Protein AF-A0A379FH15-F1 (afdb_monomer)

InterPro domains:
  IPR001270 ClpA/B family [PR00300] (92-110)
  IPR001270 ClpA/B family [PR00300] (134-152)
  IPR003959 ATPase, AAA-type, core [PF07724] (87-158)
  IPR027417 P-loop containing nucleoside triphosphate hydrolase [G3DSA:3.40.50.300] (18-163)
  IPR027417 P-loop containing nucleoside triphosphate hydrolase [SSF52540] (38-158)
  IPR028299 ClpA/B, conserved site 2 [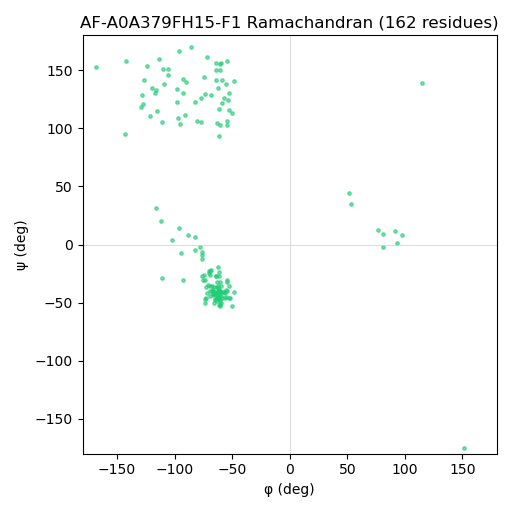PS00871] (119-137)
  IPR050130 ATP-dependent Clp protease/Chaperone ClpA/ClpB [PTHR11638] (19-158)

Secondary structure (DSSP, 8-state):
----PPP----PPPGGGS-SS--HHHHHHHHHHHHT---SS--HHHHHHHHHHHHHHHTTS-S-HHHHHHHH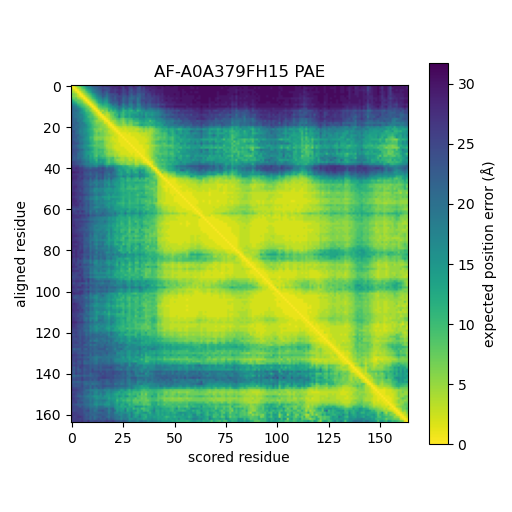HHHHHHHTT-S-TTS-S------S-TTSSHHHHHHHHHHHTT-EEEE--GGGG-SHHHHHHHHBPPTTSTTTTSB-HHHHHHHH-SSEEEE-

Organism: Proteus mirabilis (NCBI:txid584)

pLDDT: mean 78.75, std 14.32, range [31.86, 94.06]

Foldseek 3Di:
DDDPDDDDPPPDPDPVPDDPDDDPQNVQVVVCVVQVHDRLPCPPVNVVLLVCQLVQLCVPAPPCSVVSVVVSVLQVCVSVVVDDPPDPSDDDDDDDDPPNCPVVSLVSSCVSVVAAEDEDDCVQVPDPVSVCQQQPPDPPDPGNVPGHPPVVVCSVHVGYGYDD

Radius of gyration: 20.66 Å; Cα contacts (8 Å, |Δi|>4): 128; chains: 1; bounding box: 50×47×55 Å

Solvent-accessible surface area (backbone atoms only — not comparable to full-atom values): 10238 Å² total; per-residue (Å²): 141,78,84,78,76,78,77,81,78,72,80,76,68,56,81,90,73,51,78,90,72,87,52,72,68,57,52,42,51,50,52,18,62,73,64,60,43,79,52,84,68,72,44,76,67,52,50,53,49,63,71,42,45,46,60,59,47,51,77,77,45,71,94,45,62,68,62,45,45,55,52,44,48,38,49,52,36,35,70,71,66,73,51,60,92,94,50,74,69,71,87,84,83,88,81,79,73,86,90,69,46,69,69,52,53,54,55,50,48,18,59,75,70,72,40,52,72,47,76,48,68,59,81,74,42,75,48,80,73,42,42,31,52,39,64,31,33,58,90,93,40,94,49,38,92,44,69,7,57,51,52,49,50,39,72,76,40,71,59,63,39,79,48,112

Structure (mmCIF, N/CA/C/O backbone):
data_AF-A0A379FH15-F1
#
_entry.id   AF-A0A379FH15-F1
#
loop_
_atom_site.group_PDB
_atom_site.id
_atom_site.type_symbol
_atom_site.label_atom_id
_atom_site.label_alt_id
_atom_site.label_comp_id
_atom_site.label_asym_id
_atom_site.label_entity_id
_atom_site.label_seq_id
_atom_site.pdbx_PDB_ins_code
_atom_site.Cartn_x
_atom_site.Cartn_y
_atom_site.Cartn_z
_atom_site.occupancy
_atom_site.B_iso_or_equiv
_atom_site.auth_seq_id
_atom_site.auth_comp_id
_atom_site.auth_asym_id
_atom_site.auth_atom_id
_atom_site.pdbx_PDB_model_num
ATOM 1 N N . MET A 1 1 ? -33.485 -32.388 -6.184 1.00 33.44 1 MET A N 1
ATOM 2 C CA . MET A 1 1 ? -32.658 -32.663 -4.989 1.00 33.44 1 MET A CA 1
ATOM 3 C C . MET A 1 1 ? -31.522 -31.642 -4.937 1.00 33.44 1 MET A C 1
ATOM 5 O O . MET A 1 1 ? -30.425 -31.914 -5.396 1.00 33.44 1 MET A O 1
ATOM 9 N N . LEU A 1 2 ? -31.812 -30.423 -4.472 1.00 31.86 2 LEU A N 1
ATOM 10 C CA . LEU A 1 2 ? -30.834 -29.341 -4.318 1.00 31.86 2 LEU A CA 1
ATOM 11 C C . LEU A 1 2 ? -30.648 -29.109 -2.817 1.00 31.86 2 LEU A C 1
ATOM 13 O O . LEU A 1 2 ? -31.540 -28.599 -2.144 1.00 31.86 2 LEU A O 1
ATOM 17 N N . LEU A 1 3 ? -29.509 -29.565 -2.293 1.00 35.28 3 LEU A N 1
ATOM 18 C CA . LEU A 1 3 ? -29.092 -29.360 -0.909 1.00 35.28 3 LEU A CA 1
ATOM 19 C C . LEU A 1 3 ? -28.964 -27.850 -0.631 1.00 35.28 3 LEU A C 1
ATOM 21 O O . LEU A 1 3 ? -27.959 -27.228 -0.984 1.00 35.28 3 LEU A O 1
ATOM 25 N N . MET A 1 4 ? -29.952 -27.266 0.050 1.00 36.50 4 MET A N 1
ATOM 26 C CA . MET A 1 4 ? -29.769 -26.000 0.759 1.00 36.50 4 MET A CA 1
ATOM 27 C C . MET A 1 4 ? -28.735 -26.233 1.867 1.00 36.50 4 MET A C 1
ATOM 29 O O . MET A 1 4 ? -29.016 -26.870 2.881 1.00 36.50 4 MET A O 1
ATOM 33 N N . LYS A 1 5 ? -27.506 -25.748 1.666 1.00 36.53 5 LYS A N 1
ATOM 34 C CA . LYS A 1 5 ? -26.484 -25.718 2.719 1.00 36.53 5 LYS A CA 1
ATOM 35 C C . LYS A 1 5 ? -26.979 -24.820 3.868 1.00 36.53 5 LYS A C 1
ATOM 37 O O . LYS A 1 5 ? -27.469 -23.723 3.597 1.00 36.53 5 LYS A O 1
ATOM 42 N N . PRO A 1 6 ? -26.852 -25.241 5.137 1.00 36.84 6 PRO A N 1
ATOM 43 C CA . PRO A 1 6 ? -27.410 -24.506 6.263 1.00 36.84 6 PRO A CA 1
ATOM 44 C C . PRO A 1 6 ? -26.678 -23.175 6.464 1.00 36.84 6 PRO A C 1
ATOM 46 O O . PRO A 1 6 ? -25.450 -23.12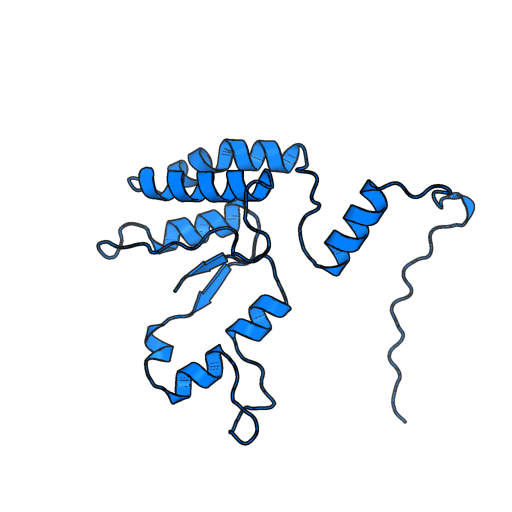7 6.576 1.00 36.84 6 PRO A O 1
ATOM 49 N N . VAL A 1 7 ? -27.454 -22.094 6.549 1.00 44.56 7 VAL A N 1
ATOM 50 C CA . VAL A 1 7 ? -27.003 -20.776 7.009 1.00 44.56 7 VAL A CA 1
ATOM 51 C C . VAL A 1 7 ? -26.338 -20.960 8.376 1.00 44.56 7 VAL A C 1
ATOM 53 O O . VAL A 1 7 ? -26.930 -21.543 9.287 1.00 44.56 7 VAL A O 1
ATOM 56 N N . ARG A 1 8 ? -25.081 -20.514 8.513 1.00 38.12 8 ARG A N 1
ATOM 57 C CA . ARG A 1 8 ? -24.314 -20.599 9.766 1.00 38.12 8 ARG A CA 1
ATOM 58 C C . ARG A 1 8 ? -25.161 -20.041 10.912 1.00 38.12 8 ARG A C 1
ATOM 60 O O . ARG A 1 8 ? -25.415 -18.842 10.953 1.00 38.12 8 ARG A O 1
ATOM 67 N N . LYS A 1 9 ? -25.557 -20.901 11.859 1.00 39.25 9 LYS A N 1
ATOM 68 C CA . LYS A 1 9 ? -26.110 -20.489 13.155 1.00 39.25 9 LYS A CA 1
ATOM 69 C C . LYS A 1 9 ? -25.038 -19.679 13.882 1.00 39.25 9 LYS A C 1
ATOM 71 O O . LYS A 1 9 ? -24.176 -20.244 14.554 1.00 39.25 9 LYS A O 1
ATOM 76 N N . THR A 1 10 ? -25.063 -18.358 13.741 1.00 45.53 10 THR A N 1
ATOM 77 C CA . THR A 1 10 ? -24.388 -17.451 14.668 1.00 45.53 10 THR A CA 1
ATOM 78 C C . THR A 1 10 ? -24.892 -17.841 16.053 1.00 45.53 10 THR A C 1
ATOM 80 O O . THR A 1 10 ? -26.099 -17.797 16.288 1.00 45.53 10 THR A O 1
ATOM 83 N N . ARG A 1 11 ? -24.014 -18.332 16.942 1.00 49.34 11 ARG A N 1
ATOM 84 C CA . ARG A 1 11 ? -24.395 -18.690 18.317 1.00 49.34 11 ARG A CA 1
ATOM 85 C C . ARG A 1 11 ? -25.048 -17.462 18.945 1.00 49.34 11 ARG A C 1
ATOM 87 O O . ARG A 1 11 ? -24.356 -16.517 19.313 1.00 49.34 11 ARG A O 1
ATOM 94 N N . LEU A 1 12 ? -26.377 -17.467 19.030 1.00 57.75 12 LEU A N 1
ATOM 95 C CA . LEU A 1 12 ? -27.117 -16.448 19.752 1.00 57.75 12 LEU A CA 1
ATOM 96 C C . LEU A 1 12 ? -26.667 -16.546 21.204 1.00 57.75 12 LEU A C 1
ATOM 98 O O . LEU A 1 12 ? -26.825 -17.579 21.852 1.00 57.75 12 LEU A O 1
ATOM 102 N N . ILE A 1 13 ? -26.051 -15.472 21.683 1.00 67.44 13 ILE A N 1
ATOM 103 C CA . ILE A 1 13 ? -25.617 -15.342 23.067 1.00 67.44 13 ILE A CA 1
ATOM 104 C C . ILE A 1 13 ? -26.844 -15.578 23.964 1.00 67.44 13 ILE A C 1
ATOM 106 O O . ILE A 1 13 ? -27.954 -15.127 23.638 1.00 67.44 13 ILE A O 1
ATOM 110 N N . ALA A 1 14 ? -26.646 -16.320 25.062 1.00 75.56 14 ALA A N 1
ATOM 111 C CA . ALA A 1 14 ? -27.694 -16.633 26.030 1.00 75.56 14 ALA A CA 1
ATOM 112 C C . ALA A 1 14 ? -28.461 -15.353 26.420 1.00 75.56 14 ALA A C 1
ATOM 114 O O . ALA A 1 14 ? -27.827 -14.304 26.562 1.00 75.56 14 ALA A O 1
ATOM 115 N N . PRO A 1 15 ? -29.795 -15.406 26.587 1.00 66.50 15 PRO A N 1
ATOM 116 C CA . PRO A 1 15 ? -30.623 -14.215 26.799 1.00 66.50 15 PRO A CA 1
ATOM 117 C C . PRO A 1 15 ? -30.160 -13.353 27.985 1.00 66.50 15 PRO A C 1
ATOM 119 O O . PRO A 1 15 ? -30.248 -12.133 27.912 1.00 66.50 15 PRO A O 1
ATOM 122 N N . SER A 1 16 ? -29.568 -13.965 29.015 1.00 71.81 16 SER A N 1
ATOM 123 C CA . SER A 1 16 ? -28.983 -13.286 30.180 1.00 71.81 16 SER A CA 1
ATOM 124 C C . SER A 1 16 ? -27.702 -12.489 29.893 1.00 71.81 16 SER A C 1
ATOM 126 O O . SER A 1 16 ? -27.376 -11.576 30.642 1.00 71.81 16 SER A O 1
ATOM 128 N N . LYS A 1 17 ? -26.973 -12.810 28.818 1.00 70.62 17 LYS A N 1
ATOM 129 C CA . LYS A 1 17 ? -25.709 -12.163 28.421 1.00 70.62 17 LYS A CA 1
ATOM 130 C C . LYS A 1 17 ? -25.876 -11.159 27.273 1.00 70.62 17 LYS A C 1
ATOM 132 O O . LYS A 1 17 ? -24.885 -10.626 26.777 1.00 70.62 17 LYS A O 1
ATOM 137 N N . ARG A 1 18 ? -27.104 -10.911 26.810 1.00 76.12 18 ARG A N 1
ATOM 138 C CA . ARG A 1 18 ? -27.370 -9.909 25.770 1.00 76.12 18 ARG A CA 1
ATOM 139 C C . ARG A 1 18 ? -27.311 -8.517 26.393 1.00 76.12 18 ARG A C 1
ATOM 141 O O . ARG A 1 18 ? -28.023 -8.245 27.358 1.00 76.12 18 ARG A O 1
ATOM 148 N N . LYS A 1 19 ? -26.491 -7.627 25.830 1.00 74.88 19 LYS A N 1
ATOM 149 C CA . LYS A 1 19 ? -26.574 -6.197 26.154 1.00 74.88 19 LYS A CA 1
ATOM 150 C C . LYS A 1 19 ? -27.994 -5.710 25.840 1.00 74.88 19 LYS A C 1
ATOM 152 O O . LYS A 1 19 ? -28.471 -5.914 24.728 1.00 74.88 19 LYS A O 1
ATOM 157 N N . LYS A 1 20 ? -28.657 -5.087 26.821 1.00 78.56 20 LYS A N 1
ATOM 158 C CA . LYS A 1 20 ? -29.998 -4.493 26.657 1.00 78.56 20 LYS A CA 1
ATOM 159 C C . LYS A 1 20 ? -29.962 -3.158 25.905 1.00 78.56 20 LYS A C 1
ATOM 161 O O . LYS A 1 20 ? -30.931 -2.827 25.234 1.00 78.56 20 LYS A O 1
ATOM 166 N N . THR A 1 21 ? -28.846 -2.436 25.989 1.00 83.25 21 THR A N 1
ATOM 167 C CA . THR A 1 21 ? -28.651 -1.129 25.351 1.00 83.25 21 THR A CA 1
ATOM 168 C C . THR A 1 21 ? -27.526 -1.226 24.331 1.00 83.25 21 THR A C 1
ATOM 170 O O . THR A 1 21 ? -26.454 -1.752 24.641 1.00 83.25 21 THR A O 1
ATOM 173 N N . ILE A 1 22 ? -27.791 -0.743 23.118 1.00 87.12 22 ILE A N 1
ATOM 174 C CA . ILE A 1 22 ? -26.834 -0.689 22.012 1.00 87.12 22 ILE A CA 1
ATOM 175 C C . ILE A 1 22 ? -26.244 0.718 21.969 1.00 87.12 22 ILE A C 1
ATOM 177 O O . ILE A 1 22 ? -26.987 1.690 21.850 1.00 87.12 22 ILE A O 1
ATOM 181 N N . ASN A 1 23 ? -24.920 0.816 22.063 1.00 86.25 23 ASN A N 1
ATOM 182 C CA . ASN A 1 23 ? -24.207 2.087 21.967 1.00 86.25 23 ASN A CA 1
ATOM 183 C C . ASN A 1 23 ? -23.693 2.320 20.538 1.00 86.25 23 ASN A C 1
ATOM 185 O O . ASN A 1 23 ? -23.622 1.396 19.727 1.00 86.25 23 ASN A O 1
ATOM 189 N N . VAL A 1 24 ? -23.269 3.553 20.242 1.00 83.06 24 VAL A N 1
ATOM 190 C CA . VAL A 1 24 ? -22.682 3.923 18.938 1.00 83.06 24 VAL A CA 1
ATOM 191 C C . VAL A 1 24 ? -21.501 3.014 18.574 1.00 83.06 24 VAL A C 1
ATOM 193 O O . VAL A 1 24 ? -21.425 2.544 17.443 1.00 83.06 24 VAL A O 1
ATOM 196 N N . SER A 1 25 ? -20.649 2.662 19.542 1.00 80.44 25 SER A N 1
ATOM 197 C CA . SER A 1 25 ? -19.516 1.748 19.333 1.00 80.44 25 SER A CA 1
ATOM 198 C C . SER A 1 25 ? -19.935 0.333 18.920 1.00 80.44 25 SER A C 1
ATOM 200 O O . SER A 1 25 ? -19.242 -0.322 18.143 1.00 80.44 25 SER A O 1
ATOM 202 N N . ASP A 1 26 ? -21.092 -0.146 19.389 1.00 82.44 26 ASP A N 1
ATOM 203 C CA . ASP A 1 26 ? -21.616 -1.447 18.979 1.00 82.44 26 ASP A CA 1
ATOM 204 C C . ASP A 1 26 ? -22.046 -1.392 17.495 1.00 82.44 26 ASP A C 1
ATOM 206 O O . ASP A 1 26 ? -21.734 -2.317 16.741 1.00 82.44 26 ASP A O 1
ATOM 210 N N . ILE A 1 27 ? -22.667 -0.289 17.043 1.00 82.25 27 ILE A N 1
ATOM 211 C CA . ILE A 1 27 ? -23.021 -0.065 15.626 1.00 82.25 27 ILE A CA 1
ATOM 212 C C . ILE A 1 27 ? -21.765 0.056 14.759 1.00 82.25 27 ILE A C 1
ATOM 214 O O . ILE A 1 27 ? -21.677 -0.610 13.727 1.00 82.25 27 ILE A O 1
ATOM 218 N N . GLU A 1 28 ? -20.777 0.844 15.190 1.00 78.81 28 GLU A N 1
ATOM 219 C CA . GLU A 1 28 ? -19.497 0.992 14.489 1.00 78.81 28 GLU A CA 1
ATOM 220 C C . GLU A 1 28 ? -18.821 -0.364 14.275 1.00 78.81 28 GLU A C 1
ATOM 222 O O . GLU A 1 28 ? -18.416 -0.663 13.154 1.00 78.81 28 GLU A O 1
ATOM 227 N N . SER A 1 29 ? -18.789 -1.223 15.301 1.00 80.44 29 SER A N 1
ATOM 228 C CA . SER A 1 29 ? -18.193 -2.562 15.205 1.00 80.44 29 SER A CA 1
ATOM 229 C C . SER A 1 29 ? -18.908 -3.472 14.202 1.00 80.44 29 SER A C 1
ATOM 231 O O . SER A 1 29 ? -18.281 -4.273 13.504 1.00 80.44 29 SER A O 1
ATOM 233 N N . VAL A 1 30 ? -20.236 -3.361 14.105 1.00 84.06 30 VAL A N 1
ATOM 234 C CA . VAL A 1 30 ? -21.043 -4.163 13.179 1.00 84.06 30 VAL A CA 1
ATOM 235 C C . VAL A 1 30 ? -20.847 -3.670 11.752 1.00 84.06 30 VAL A C 1
ATOM 237 O O . VAL A 1 30 ? -20.581 -4.482 10.867 1.00 84.06 30 VAL A O 1
ATOM 240 N N . VAL A 1 31 ? -20.909 -2.356 11.528 1.00 79.38 31 VAL A N 1
ATOM 241 C CA . VAL A 1 31 ? -20.684 -1.752 10.209 1.00 79.38 31 VAL A CA 1
ATOM 242 C C . VAL A 1 31 ? -19.261 -2.035 9.730 1.00 79.38 31 VAL A C 1
ATOM 244 O O . VAL A 1 31 ? -19.086 -2.491 8.603 1.00 79.38 31 VAL A O 1
ATOM 247 N N . ALA A 1 32 ? -18.260 -1.878 10.598 1.00 76.81 32 ALA A N 1
ATOM 248 C CA . ALA A 1 32 ? -16.863 -2.215 10.331 1.00 76.81 32 ALA A CA 1
ATOM 249 C C . ALA A 1 32 ? -16.692 -3.686 9.908 1.00 76.81 32 ALA A C 1
ATOM 251 O O . ALA A 1 32 ? -16.065 -3.978 8.888 1.00 76.81 32 ALA A O 1
ATOM 252 N N . LYS A 1 33 ? -17.327 -4.629 10.623 1.00 78.12 33 LYS A N 1
ATOM 253 C CA . LYS A 1 33 ? -17.309 -6.063 10.276 1.00 78.12 33 LYS A CA 1
ATOM 254 C C . LYS A 1 33 ? -17.996 -6.369 8.947 1.00 78.12 33 LYS A C 1
ATOM 256 O O . LYS A 1 33 ? -17.480 -7.189 8.187 1.00 78.12 33 LYS A O 1
ATOM 261 N N . ILE A 1 34 ? -19.140 -5.740 8.669 1.00 77.38 34 ILE A N 1
ATOM 262 C CA . ILE A 1 34 ? -19.886 -5.923 7.414 1.00 77.38 34 ILE A CA 1
ATOM 263 C C . ILE A 1 34 ? -19.073 -5.376 6.239 1.00 77.38 34 ILE A C 1
ATOM 265 O O . ILE A 1 34 ? -18.845 -6.088 5.263 1.00 77.38 34 ILE A O 1
ATOM 269 N N . ALA A 1 35 ? -18.591 -4.141 6.362 1.00 67.00 35 ALA A N 1
ATOM 270 C CA . ALA A 1 35 ? -17.816 -3.458 5.334 1.00 67.00 35 ALA A CA 1
ATOM 271 C C . ALA A 1 35 ? -16.357 -3.940 5.248 1.00 67.00 35 ALA A C 1
ATOM 273 O O . ALA A 1 35 ? -15.641 -3.550 4.333 1.00 67.00 35 ALA A O 1
ATOM 274 N N . ARG A 1 36 ? -15.904 -4.806 6.169 1.00 67.19 36 ARG A N 1
ATOM 275 C CA . ARG A 1 36 ? -14.511 -5.283 6.271 1.00 67.19 36 ARG A CA 1
ATOM 276 C C . ARG A 1 36 ? -13.497 -4.136 6.340 1.00 67.19 36 ARG A C 1
ATOM 278 O O . ARG A 1 36 ? -12.390 -4.250 5.812 1.00 67.19 36 ARG A O 1
ATOM 285 N N . ILE A 1 37 ? -13.883 -3.048 6.997 1.00 68.81 37 ILE A N 1
ATOM 286 C CA . ILE A 1 37 ? -13.027 -1.897 7.280 1.00 68.81 37 ILE A CA 1
ATOM 287 C C . ILE A 1 37 ? -12.734 -1.850 8.784 1.00 68.81 37 ILE A C 1
ATOM 289 O O . ILE A 1 37 ? -13.555 -2.320 9.570 1.00 68.81 37 ILE A O 1
ATOM 293 N N . PRO A 1 38 ? -11.582 -1.316 9.215 1.00 64.62 38 PRO A N 1
ATOM 294 C CA . PRO A 1 38 ? -11.303 -1.098 10.632 1.00 64.62 38 PRO A CA 1
ATOM 295 C C . PRO A 1 38 ? -12.330 -0.147 11.261 1.00 64.62 38 PRO A C 1
ATOM 297 O O . PRO A 1 38 ? -12.853 0.736 10.580 1.00 64.62 38 PRO A O 1
ATOM 300 N N . GLU A 1 39 ? -12.604 -0.316 12.555 1.00 66.25 39 GLU A N 1
ATOM 301 C CA . GLU A 1 39 ? -13.492 0.576 13.310 1.00 66.25 39 GLU A CA 1
ATOM 302 C C . GLU A 1 39 ? -12.963 2.026 13.260 1.00 66.25 39 GLU A C 1
ATOM 304 O O . GLU A 1 39 ? -11.751 2.257 13.267 1.00 66.25 39 GLU A O 1
ATOM 309 N N . LYS A 1 40 ? -13.868 3.017 13.154 1.00 57.97 40 LYS A N 1
ATOM 310 C CA . LYS A 1 40 ? -13.505 4.449 13.053 1.00 57.97 40 LYS A CA 1
ATOM 311 C C . LYS A 1 40 ? -12.738 4.943 14.283 1.00 57.97 40 LYS A C 1
ATOM 313 O O . LYS A 1 40 ? -11.984 5.910 14.204 1.00 57.97 40 LYS A O 1
ATOM 318 N N . THR A 1 41 ? -12.906 4.274 15.416 1.00 49.88 41 THR A N 1
ATOM 319 C CA . THR A 1 41 ? -12.148 4.536 16.629 1.00 49.88 41 THR A CA 1
ATOM 320 C C . THR A 1 41 ? -10.757 3.930 16.491 1.00 49.88 41 THR A C 1
ATOM 322 O O . THR A 1 41 ? -10.572 2.722 16.5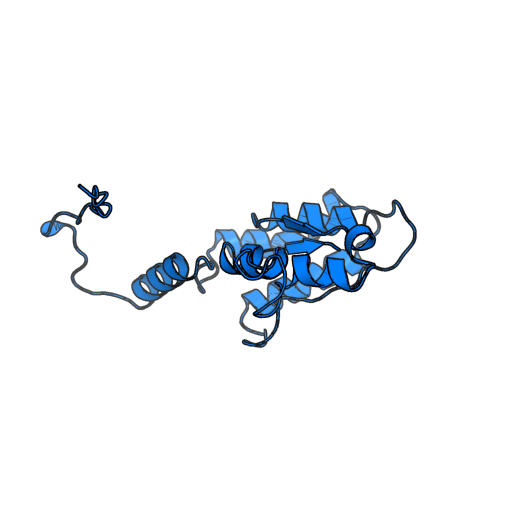90 1.00 49.88 41 THR A O 1
ATOM 325 N N . VAL A 1 42 ? -9.759 4.790 16.273 1.00 54.31 42 VAL A N 1
ATOM 326 C CA . VAL A 1 42 ? -8.347 4.401 16.338 1.00 54.31 42 VAL A CA 1
ATOM 327 C C . VAL A 1 42 ? -8.114 3.750 17.702 1.00 54.31 42 VAL A C 1
ATOM 329 O O . V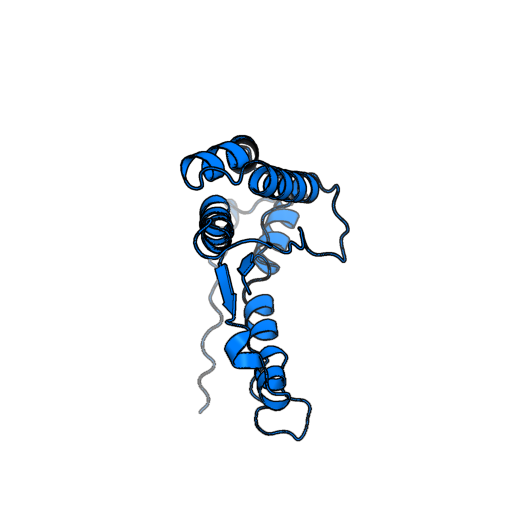AL A 1 42 ? -8.115 4.445 18.728 1.00 54.31 42 VAL A O 1
ATOM 332 N N . SER A 1 43 ? -7.961 2.424 17.731 1.00 60.28 43 SER A N 1
ATOM 333 C CA . SER A 1 43 ? -7.667 1.713 18.971 1.00 60.28 43 SER A CA 1
ATOM 334 C C . SER A 1 43 ? -6.351 2.251 19.543 1.00 60.28 43 SER A C 1
ATOM 336 O O . SER A 1 43 ? -5.517 2.800 18.815 1.00 60.28 43 SER A O 1
ATOM 338 N N . SER A 1 44 ? -6.124 2.132 20.852 1.00 62.41 44 SER A N 1
ATOM 339 C CA . SER A 1 44 ? -4.837 2.545 21.439 1.00 62.41 44 SER A CA 1
ATOM 340 C C . SER A 1 44 ? -3.645 1.866 20.743 1.00 62.41 44 SER A C 1
ATOM 342 O O . SER A 1 44 ? -2.598 2.492 20.576 1.00 62.41 44 SER A O 1
ATOM 344 N N . SER A 1 45 ? -3.847 0.634 20.262 1.00 69.06 45 SER A N 1
ATOM 345 C CA . SER A 1 45 ? -2.900 -0.132 19.447 1.00 69.06 45 SER A CA 1
ATOM 346 C C . SER A 1 45 ? -2.687 0.462 18.049 1.00 69.06 45 SER A C 1
ATOM 348 O O . SER A 1 45 ? -1.559 0.511 17.568 1.00 69.06 45 SER A O 1
ATOM 350 N N . ASP A 1 46 ? -3.737 0.955 17.390 1.00 73.12 46 ASP A N 1
ATOM 351 C CA . ASP A 1 46 ? -3.599 1.598 16.077 1.00 73.12 46 ASP A CA 1
ATOM 352 C C . ASP A 1 46 ? -2.913 2.962 16.194 1.00 73.12 46 ASP A C 1
ATOM 354 O O . ASP A 1 46 ? -2.115 3.331 15.335 1.00 73.12 46 ASP A O 1
ATOM 358 N N . LYS A 1 47 ? -3.160 3.710 17.280 1.00 80.44 47 LYS A N 1
ATOM 359 C CA . LYS A 1 47 ? -2.478 4.991 17.529 1.00 80.44 47 LYS A CA 1
ATOM 360 C C . LYS A 1 47 ? -0.977 4.797 17.701 1.00 80.44 47 LYS A C 1
ATOM 362 O O . LYS A 1 47 ? -0.199 5.566 17.138 1.00 80.44 47 LYS A O 1
ATOM 367 N N . SER A 1 48 ? -0.564 3.795 18.478 1.00 83.69 48 SER A N 1
ATOM 368 C CA . SER A 1 48 ? 0.858 3.504 18.680 1.00 83.69 48 SER A CA 1
ATOM 369 C C . SER A 1 48 ? 1.515 2.992 17.396 1.00 83.69 48 SER A C 1
ATOM 371 O O . SER A 1 48 ? 2.614 3.438 17.071 1.00 83.69 48 SER A O 1
ATOM 373 N N . MET A 1 49 ? 0.824 2.147 16.623 1.00 85.25 49 MET A N 1
ATOM 374 C CA . MET A 1 49 ? 1.293 1.696 15.311 1.00 85.25 49 MET A CA 1
ATOM 375 C C . MET A 1 49 ? 1.479 2.873 14.343 1.00 85.25 49 MET A C 1
ATOM 377 O O . MET A 1 49 ? 2.566 3.059 13.806 1.00 85.25 49 MET A O 1
ATOM 381 N N . LEU A 1 50 ? 0.470 3.735 14.181 1.00 87.19 50 LEU A N 1
ATOM 382 C CA . LEU A 1 50 ? 0.543 4.901 13.292 1.00 87.19 50 LEU A CA 1
ATOM 383 C C . LEU A 1 50 ? 1.619 5.907 13.717 1.00 87.19 50 LEU A C 1
ATOM 385 O O . LEU A 1 50 ? 2.266 6.511 12.862 1.00 87.19 50 LEU A O 1
ATOM 389 N N . LYS A 1 51 ? 1.831 6.078 15.028 1.00 88.94 51 LYS A N 1
ATOM 390 C CA . LYS A 1 51 ? 2.905 6.923 15.567 1.00 88.94 51 LYS A CA 1
ATOM 391 C C . LYS A 1 51 ? 4.288 6.402 15.167 1.00 88.94 51 LYS A C 1
ATOM 393 O O . LYS A 1 51 ? 5.168 7.203 14.867 1.00 88.94 51 LYS A O 1
ATOM 398 N N . ASN A 1 52 ? 4.466 5.083 15.153 1.00 90.62 52 ASN A N 1
ATOM 399 C CA . ASN A 1 52 ? 5.752 4.440 14.890 1.00 90.62 52 ASN A CA 1
ATOM 400 C C . ASN A 1 52 ? 5.965 4.050 13.419 1.00 90.62 52 ASN A C 1
ATOM 402 O O . ASN A 1 52 ? 7.078 3.668 13.069 1.00 90.62 52 ASN A O 1
ATOM 406 N N . LEU A 1 53 ? 4.945 4.175 12.563 1.00 91.31 53 LEU A N 1
ATOM 407 C CA . LEU A 1 53 ? 4.963 3.724 11.168 1.00 91.31 53 LEU A CA 1
ATOM 408 C C . LEU A 1 53 ? 6.167 4.253 10.370 1.00 91.31 53 LEU A C 1
ATOM 410 O O . LEU A 1 53 ? 6.833 3.485 9.685 1.00 91.31 53 LEU A O 1
ATOM 414 N N . ASP A 1 54 ? 6.467 5.548 10.488 1.00 93.38 54 ASP A N 1
ATOM 415 C CA . ASP A 1 54 ? 7.586 6.208 9.797 1.00 93.38 54 ASP A CA 1
ATOM 416 C C . ASP A 1 54 ? 8.936 5.565 10.180 1.00 93.38 54 ASP A C 1
ATOM 418 O O . ASP A 1 54 ? 9.684 5.093 9.322 1.00 93.38 54 ASP A O 1
ATOM 422 N N . ASN A 1 55 ? 9.182 5.415 11.486 1.00 92.69 55 ASN A N 1
ATOM 423 C CA . ASN A 1 55 ? 10.392 4.784 12.017 1.00 92.69 55 ASN A CA 1
ATOM 424 C C . ASN A 1 55 ? 10.479 3.298 11.643 1.00 92.69 55 ASN A C 1
ATOM 426 O O . ASN A 1 55 ? 11.551 2.813 11.296 1.00 92.69 55 ASN A O 1
ATOM 430 N N . GLN A 1 56 ? 9.358 2.571 11.690 1.00 91.81 56 GLN A N 1
ATOM 431 C CA . GLN A 1 56 ? 9.309 1.157 11.309 1.00 91.81 56 GLN A CA 1
ATOM 432 C C . GLN A 1 56 ? 9.704 0.939 9.850 1.00 91.81 56 GLN A C 1
ATOM 434 O O . GLN A 1 56 ? 10.432 -0.005 9.553 1.00 91.81 56 GLN A O 1
ATOM 439 N N . LEU A 1 57 ? 9.269 1.824 8.953 1.00 93.00 57 LEU A N 1
ATOM 440 C CA . LEU A 1 57 ? 9.637 1.755 7.542 1.00 93.00 57 LEU A CA 1
ATOM 441 C C . LEU A 1 57 ? 11.105 2.140 7.318 1.00 93.00 57 LEU A C 1
ATOM 443 O O . LEU A 1 57 ? 11.798 1.434 6.589 1.00 93.00 57 LEU A O 1
ATOM 447 N N . LYS A 1 58 ? 11.608 3.183 7.992 1.00 94.06 58 LYS A N 1
ATOM 448 C CA . LYS A 1 58 ? 13.019 3.614 7.903 1.00 94.06 58 LYS A CA 1
ATOM 449 C C . LYS A 1 58 ? 14.020 2.584 8.426 1.00 94.06 58 LYS A C 1
ATOM 451 O O . LYS A 1 58 ? 15.152 2.548 7.960 1.00 94.06 58 LYS A O 1
ATOM 456 N N . MET A 1 59 ? 13.616 1.724 9.364 1.00 92.69 59 MET A N 1
ATOM 457 C CA . MET A 1 59 ? 14.457 0.610 9.829 1.00 92.69 59 MET A CA 1
ATOM 458 C C . MET A 1 59 ? 14.675 -0.472 8.763 1.00 92.69 59 MET A C 1
ATOM 460 O O . MET A 1 59 ? 15.621 -1.246 8.873 1.00 92.69 59 MET A O 1
ATOM 464 N N . LEU A 1 60 ? 13.789 -0.562 7.767 1.00 92.06 60 LEU A N 1
ATOM 465 C CA . LEU A 1 60 ? 13.810 -1.617 6.750 1.00 92.06 60 LEU A CA 1
ATOM 466 C C . LEU A 1 60 ? 14.182 -1.092 5.362 1.00 92.06 60 LEU A C 1
ATOM 468 O O . LEU A 1 60 ? 14.752 -1.833 4.565 1.00 92.06 60 LEU A O 1
ATOM 472 N N . VAL A 1 61 ? 13.868 0.171 5.067 1.00 92.19 61 VAL A N 1
ATOM 473 C CA . VAL A 1 61 ? 14.197 0.824 3.800 1.00 92.19 61 VAL A CA 1
ATOM 474 C C . VAL A 1 61 ? 15.052 2.056 4.066 1.00 92.19 61 VAL A C 1
ATOM 476 O O . VAL A 1 61 ? 14.570 3.069 4.570 1.00 92.19 61 VAL A O 1
ATOM 479 N N . PHE A 1 62 ? 16.319 1.973 3.669 1.00 90.44 62 PHE A N 1
ATOM 480 C CA . PHE A 1 62 ? 17.299 3.038 3.854 1.00 90.44 62 PHE A CA 1
ATOM 481 C C . PHE A 1 62 ? 17.317 4.005 2.664 1.00 90.44 62 PHE A C 1
ATOM 483 O O . PHE A 1 62 ? 17.252 3.587 1.508 1.00 90.44 62 PHE A O 1
ATOM 490 N N . GLY A 1 63 ? 17.442 5.305 2.945 1.00 89.25 63 GLY A N 1
ATOM 491 C CA . GLY A 1 63 ? 17.664 6.338 1.925 1.00 89.25 63 GLY A CA 1
ATOM 492 C C . GLY A 1 63 ? 16.412 6.815 1.181 1.00 89.25 63 GLY A C 1
ATOM 493 O O . GLY A 1 63 ? 16.540 7.568 0.222 1.00 89.25 63 GLY A O 1
ATOM 494 N N . GLN A 1 64 ? 15.211 6.409 1.613 1.00 91.69 64 GLN A N 1
ATOM 495 C CA . GLN A 1 64 ? 13.924 6.825 1.026 1.00 91.69 64 GLN A CA 1
ATOM 496 C C . GLN A 1 64 ? 13.058 7.623 2.015 1.00 91.69 64 GLN A C 1
ATOM 498 O O . GLN A 1 64 ? 11.828 7.567 1.980 1.00 91.69 64 GLN A O 1
ATOM 503 N N . ASP A 1 65 ? 13.698 8.374 2.911 1.00 92.62 65 ASP A N 1
ATOM 504 C CA . ASP A 1 65 ? 13.059 9.028 4.056 1.00 92.62 65 ASP A CA 1
ATOM 505 C C . ASP A 1 65 ? 11.906 9.952 3.662 1.00 92.62 65 ASP A C 1
ATOM 507 O O . ASP A 1 65 ? 10.855 9.923 4.297 1.00 92.62 65 ASP A O 1
ATOM 511 N N . GLN A 1 66 ? 12.069 10.734 2.591 1.00 91.88 66 GLN A N 1
ATOM 512 C CA . GLN A 1 66 ? 11.033 11.647 2.105 1.00 91.88 66 GLN A CA 1
ATOM 513 C C . GLN A 1 66 ? 9.792 10.893 1.604 1.00 91.88 66 GLN A C 1
ATOM 515 O O . GLN A 1 66 ? 8.662 11.276 1.905 1.00 91.88 66 GLN A O 1
ATOM 520 N N . ALA A 1 67 ? 9.999 9.800 0.866 1.00 91.69 67 ALA A N 1
ATOM 521 C CA . ALA A 1 67 ? 8.924 8.968 0.340 1.00 91.69 67 ALA A CA 1
ATOM 522 C C . ALA A 1 67 ? 8.162 8.260 1.473 1.00 91.69 67 ALA A C 1
ATOM 524 O O . ALA A 1 67 ? 6.930 8.242 1.486 1.00 91.69 67 ALA A O 1
ATOM 525 N N . ILE A 1 68 ? 8.898 7.731 2.455 1.00 94.00 68 ILE A N 1
ATOM 526 C CA . ILE A 1 68 ? 8.337 7.112 3.661 1.00 94.00 68 ILE A CA 1
ATOM 527 C C . ILE A 1 68 ? 7.537 8.136 4.473 1.00 94.00 68 ILE A C 1
ATOM 529 O O . ILE A 1 68 ? 6.427 7.836 4.916 1.00 94.00 68 ILE A O 1
ATOM 533 N N . HIS A 1 69 ? 8.068 9.349 4.632 1.00 93.88 69 HIS A N 1
ATOM 534 C CA . HIS A 1 69 ? 7.411 10.405 5.390 1.00 93.88 69 HIS A CA 1
ATOM 535 C C . HIS A 1 69 ? 6.077 10.823 4.761 1.00 93.88 69 HIS A C 1
ATOM 537 O O . HIS A 1 69 ? 5.054 10.835 5.447 1.00 93.88 69 HIS A O 1
ATOM 543 N N . ALA A 1 70 ? 6.063 11.070 3.446 1.00 92.44 70 ALA A N 1
ATOM 544 C CA . ALA A 1 70 ? 4.855 11.441 2.706 1.00 92.44 70 ALA A CA 1
ATOM 545 C C . ALA A 1 70 ? 3.767 10.353 2.775 1.00 92.44 70 ALA A C 1
ATOM 547 O O . ALA A 1 70 ? 2.584 10.649 2.971 1.00 92.44 70 ALA A O 1
ATOM 548 N N . LEU A 1 71 ? 4.164 9.079 2.671 1.00 92.31 71 LEU A N 1
ATOM 549 C CA . LEU A 1 71 ? 3.261 7.942 2.864 1.00 92.31 71 LEU A CA 1
ATOM 550 C C . LEU A 1 71 ? 2.656 7.935 4.269 1.00 92.31 71 LEU A C 1
ATOM 552 O O . LEU A 1 71 ? 1.435 7.864 4.429 1.00 92.31 71 LEU A O 1
ATOM 556 N N . ALA A 1 72 ? 3.510 8.000 5.294 1.00 92.38 72 ALA A N 1
ATOM 557 C CA . ALA A 1 72 ? 3.081 7.946 6.682 1.00 92.38 72 ALA A CA 1
ATOM 558 C C . ALA A 1 72 ? 2.1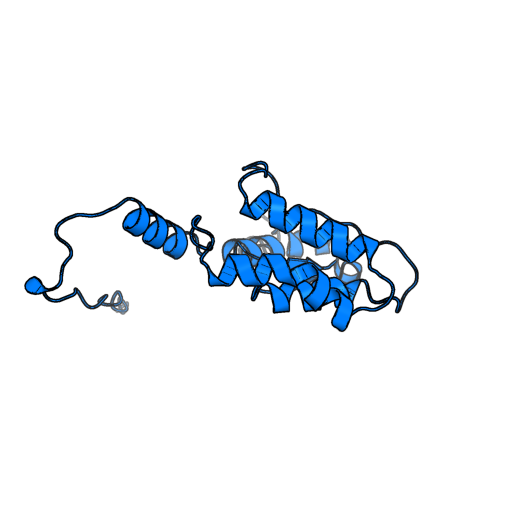48 9.117 7.025 1.00 92.38 72 ALA A C 1
ATOM 560 O O . ALA A 1 72 ? 1.163 8.928 7.739 1.00 92.38 72 ALA A O 1
ATOM 561 N N . GLU A 1 73 ? 2.433 10.318 6.521 1.00 91.31 73 GLU A N 1
ATOM 562 C CA . GLU A 1 73 ? 1.604 11.509 6.704 1.00 91.31 73 GLU A CA 1
ATOM 563 C C . GLU A 1 73 ? 0.202 11.349 6.107 1.00 91.31 73 GLU A C 1
ATOM 565 O O . GLU A 1 73 ? -0.784 11.508 6.827 1.00 91.31 73 GLU A O 1
ATOM 570 N N . SER A 1 74 ? 0.097 10.943 4.841 1.00 90.44 74 SER A N 1
ATOM 571 C CA . SER A 1 74 ? -1.194 10.717 4.175 1.00 90.44 74 SER A CA 1
ATOM 572 C C . SER A 1 74 ? -2.052 9.674 4.897 1.00 90.44 74 SER A C 1
ATOM 574 O O . SER A 1 74 ? -3.254 9.875 5.091 1.00 90.44 74 SER A O 1
ATOM 576 N N . ILE A 1 75 ? -1.438 8.587 5.375 1.00 88.69 75 ILE A N 1
ATOM 577 C CA . ILE A 1 75 ? -2.150 7.558 6.139 1.00 88.69 75 ILE A CA 1
ATOM 578 C C . ILE A 1 75 ? -2.625 8.115 7.483 1.00 88.69 75 ILE A C 1
ATOM 580 O O . ILE A 1 75 ? -3.774 7.887 7.863 1.00 88.69 75 ILE A O 1
ATOM 584 N N . LYS A 1 76 ? -1.777 8.870 8.193 1.00 88.25 76 LYS A N 1
ATOM 585 C CA . LYS A 1 76 ? -2.150 9.532 9.453 1.00 88.25 76 LYS A CA 1
ATOM 586 C C . LYS A 1 76 ? -3.316 10.506 9.248 1.00 88.25 76 LYS A C 1
ATOM 588 O O . LYS A 1 76 ? -4.267 10.456 10.024 1.00 88.25 76 LYS A O 1
ATOM 593 N N . MET A 1 77 ? -3.293 11.321 8.191 1.00 87.31 77 MET A N 1
ATOM 594 C CA . MET A 1 77 ? -4.385 12.246 7.852 1.00 87.31 77 MET A CA 1
ATOM 595 C C . MET A 1 77 ? -5.698 11.508 7.581 1.00 87.31 77 MET A C 1
ATOM 597 O O . MET A 1 77 ? -6.733 11.853 8.152 1.00 87.31 77 MET A O 1
ATOM 601 N N . SER A 1 78 ? -5.657 10.451 6.767 1.00 84.62 78 SER A N 1
ATOM 602 C CA . SER A 1 78 ? -6.842 9.640 6.476 1.00 84.62 78 SER A CA 1
ATOM 603 C C . SER A 1 78 ? -7.423 9.003 7.744 1.00 84.62 78 SER A C 1
ATOM 605 O O . SER A 1 78 ? -8.631 9.053 7.969 1.00 84.62 78 SER A O 1
ATOM 607 N N . ARG A 1 79 ? -6.565 8.475 8.627 1.00 81.75 79 ARG A N 1
ATOM 608 C CA . ARG A 1 79 ? -6.977 7.871 9.906 1.00 81.75 79 ARG A CA 1
ATOM 609 C C . ARG A 1 79 ? -7.486 8.885 10.928 1.00 81.75 79 ARG A C 1
ATOM 611 O O . ARG A 1 79 ? -8.279 8.511 11.785 1.00 81.75 79 ARG A O 1
ATOM 618 N N . ALA A 1 80 ? -7.073 10.146 10.826 1.00 83.44 80 ALA A N 1
ATOM 619 C CA . ALA A 1 80 ? -7.609 11.252 11.617 1.00 83.44 80 ALA A CA 1
ATOM 620 C C . ALA A 1 80 ? -8.968 11.766 11.100 1.00 83.44 80 ALA A C 1
ATOM 622 O O . ALA A 1 80 ? -9.538 12.673 11.699 1.00 83.44 80 ALA A O 1
ATOM 623 N N . GLY A 1 81 ? -9.486 11.212 9.996 1.00 81.56 81 GLY A N 1
ATOM 624 C CA . GLY A 1 81 ? -10.724 11.681 9.371 1.00 81.56 81 GLY A CA 1
ATOM 625 C C . GLY A 1 81 ? -10.558 12.976 8.572 1.00 81.56 81 GLY A C 1
ATOM 626 O O . GLY A 1 81 ? -11.552 13.573 8.182 1.00 81.56 81 GLY A O 1
ATOM 627 N N . LEU A 1 82 ? -9.317 13.398 8.298 1.00 81.88 82 LEU A N 1
ATOM 628 C CA . LEU A 1 82 ? -8.998 14.585 7.493 1.00 81.88 82 LEU A CA 1
ATOM 629 C C . LEU A 1 82 ? -8.899 14.265 5.987 1.00 81.88 82 LEU A C 1
ATOM 631 O O . LEU A 1 82 ? -8.454 15.093 5.195 1.00 81.88 82 LEU A O 1
ATOM 635 N N . GLY A 1 83 ? -9.273 13.046 5.588 1.00 75.00 83 GLY A N 1
ATOM 636 C CA . GLY A 1 83 ? -9.328 12.610 4.194 1.00 75.00 83 GLY A CA 1
ATOM 637 C C . GLY A 1 83 ? -10.649 12.965 3.505 1.00 75.00 83 GLY A C 1
ATOM 638 O O . GLY A 1 83 ? -11.623 13.349 4.144 1.00 75.00 83 GLY A O 1
ATOM 639 N N . GLN A 1 84 ? -10.697 12.797 2.184 1.00 81.12 84 GLN A N 1
ATOM 640 C CA . GLN A 1 84 ? -11.927 12.963 1.400 1.00 81.12 84 GLN A CA 1
ATOM 641 C C . GLN A 1 84 ? -12.635 11.610 1.259 1.00 81.12 84 GLN A C 1
ATOM 643 O O . GLN A 1 84 ? -12.003 10.640 0.850 1.00 81.12 84 GLN A O 1
ATOM 648 N N . GLU A 1 85 ? -13.938 11.546 1.551 1.00 77.12 85 GLU A N 1
ATOM 649 C CA . GLU A 1 85 ? -14.698 10.280 1.582 1.00 77.12 85 GLU A CA 1
ATOM 650 C C . GLU A 1 85 ? -14.713 9.536 0.234 1.00 77.12 85 GLU A C 1
ATOM 652 O O . GLU A 1 85 ? -14.692 8.310 0.204 1.00 77.12 85 GLU A O 1
ATOM 657 N N . ASN A 1 86 ? -14.678 10.275 -0.880 1.00 82.81 86 ASN A N 1
ATOM 658 C CA . ASN A 1 86 ? -14.729 9.725 -2.241 1.00 82.81 86 ASN A CA 1
ATOM 659 C C . ASN A 1 86 ? -13.344 9.537 -2.886 1.00 82.81 86 ASN A C 1
ATOM 661 O O . ASN A 1 86 ? -13.246 9.392 -4.106 1.00 82.81 86 ASN A O 1
ATOM 665 N N . LYS A 1 87 ? -12.258 9.587 -2.105 1.00 85.12 87 LYS A N 1
ATOM 666 C CA . LYS A 1 87 ? -10.889 9.411 -2.608 1.00 85.12 87 LYS A CA 1
ATOM 667 C C . LYS A 1 87 ? -10.166 8.280 -1.881 1.00 85.12 87 LYS A C 1
ATOM 669 O O . LYS A 1 87 ? -10.481 7.989 -0.728 1.00 85.12 87 LYS A O 1
ATOM 674 N N . PRO A 1 88 ? -9.176 7.641 -2.531 1.00 86.56 88 PRO A N 1
ATOM 675 C CA . PRO A 1 88 ? -8.317 6.687 -1.846 1.00 86.56 88 PRO A CA 1
ATOM 676 C C . PRO A 1 88 ? -7.563 7.360 -0.692 1.00 86.56 88 PRO A C 1
ATOM 678 O O . PRO A 1 88 ? -7.289 8.559 -0.732 1.00 86.56 88 PRO A O 1
ATOM 681 N N . VAL A 1 89 ? -7.174 6.552 0.301 1.00 86.00 89 VAL A N 1
ATOM 682 C CA . VAL A 1 89 ? -6.352 6.964 1.461 1.00 86.00 89 VAL A CA 1
ATOM 683 C C . VAL A 1 89 ? -5.117 7.756 1.021 1.00 86.00 89 VAL A C 1
ATOM 685 O O . VAL A 1 89 ? -4.781 8.769 1.629 1.00 86.00 89 VAL A O 1
ATOM 688 N N . GLY A 1 90 ? -4.485 7.310 -0.064 1.00 86.56 90 GLY A N 1
ATOM 689 C CA . GLY A 1 90 ? -3.440 8.026 -0.777 1.00 86.56 90 GLY A CA 1
ATOM 690 C C . GLY A 1 90 ? -3.153 7.348 -2.116 1.00 86.56 90 GLY A C 1
ATOM 691 O O . GLY A 1 90 ? -3.391 6.150 -2.277 1.00 86.56 90 GLY A O 1
ATOM 692 N N . SER A 1 91 ? -2.673 8.126 -3.082 1.00 88.88 91 SER A N 1
ATOM 693 C CA . SER A 1 91 ? -2.269 7.655 -4.408 1.00 88.88 91 SER A CA 1
ATOM 694 C C . SER A 1 91 ? -0.874 8.187 -4.688 1.00 88.88 91 SER A C 1
ATOM 696 O O . SER A 1 91 ? -0.677 9.400 -4.716 1.00 88.88 91 SER A O 1
ATOM 698 N N . PHE A 1 92 ? 0.087 7.285 -4.872 1.00 90.50 92 PHE A N 1
ATOM 699 C CA . PHE A 1 92 ? 1.506 7.621 -4.952 1.00 90.50 92 PHE A CA 1
ATOM 700 C C . PHE A 1 92 ? 2.124 7.047 -6.216 1.00 90.50 92 PHE A C 1
ATOM 702 O O . PHE A 1 92 ? 1.825 5.918 -6.600 1.00 90.50 92 PHE A O 1
ATOM 709 N N . LEU A 1 93 ? 3.026 7.818 -6.819 1.00 90.44 93 LEU A N 1
ATOM 710 C CA . LEU A 1 93 ? 3.880 7.377 -7.911 1.00 90.44 93 LEU A CA 1
ATOM 711 C C . LEU A 1 93 ? 5.330 7.405 -7.427 1.00 90.44 93 LEU A C 1
ATOM 713 O O . LEU A 1 93 ? 5.870 8.473 -7.144 1.00 90.44 93 LEU A O 1
ATOM 717 N N . PHE A 1 94 ? 5.964 6.238 -7.338 1.00 90.12 94 PHE A N 1
ATOM 718 C CA . PHE A 1 94 ? 7.384 6.147 -7.007 1.00 90.12 94 PHE A CA 1
ATOM 719 C C . PHE A 1 94 ? 8.214 6.163 -8.289 1.00 90.12 94 PHE A C 1
ATOM 721 O O . PHE A 1 94 ? 8.217 5.196 -9.049 1.00 90.12 94 PHE A O 1
ATOM 728 N N . ALA A 1 95 ? 8.962 7.240 -8.509 1.00 89.50 95 ALA A N 1
ATOM 729 C CA . ALA A 1 95 ? 9.897 7.368 -9.623 1.00 89.50 95 ALA A CA 1
ATOM 730 C C . ALA A 1 95 ? 11.350 7.236 -9.136 1.00 89.50 95 ALA A C 1
ATOM 732 O O . ALA A 1 95 ? 11.676 7.625 -8.019 1.00 89.50 95 ALA A O 1
ATOM 733 N N . GLY A 1 96 ? 12.228 6.656 -9.960 1.00 88.94 96 GLY A N 1
ATOM 734 C CA . GLY A 1 96 ? 13.672 6.586 -9.690 1.00 88.94 96 GLY A CA 1
ATOM 735 C C . GLY A 1 96 ? 14.358 5.366 -10.322 1.00 88.94 96 GLY A C 1
ATOM 736 O O . GLY A 1 96 ? 13.683 4.569 -10.978 1.00 88.94 96 GLY A O 1
ATOM 737 N N . PRO A 1 97 ? 15.658 5.143 -10.068 1.00 90.31 97 PRO A N 1
ATOM 738 C CA . PRO A 1 97 ? 16.406 3.990 -10.584 1.00 90.31 97 PRO A CA 1
ATOM 739 C C . PRO A 1 97 ? 15.889 2.640 -10.061 1.00 90.31 97 PRO A C 1
ATOM 741 O O . PRO A 1 97 ? 15.263 2.562 -8.999 1.00 90.31 97 PRO A O 1
ATOM 744 N N . THR A 1 98 ? 16.127 1.549 -10.787 1.00 88.50 98 THR A N 1
ATOM 745 C CA . THR A 1 98 ? 15.827 0.190 -10.304 1.00 88.50 98 THR A CA 1
ATOM 746 C C . THR A 1 98 ? 16.674 -0.155 -9.076 1.00 88.50 98 THR A C 1
ATOM 748 O O .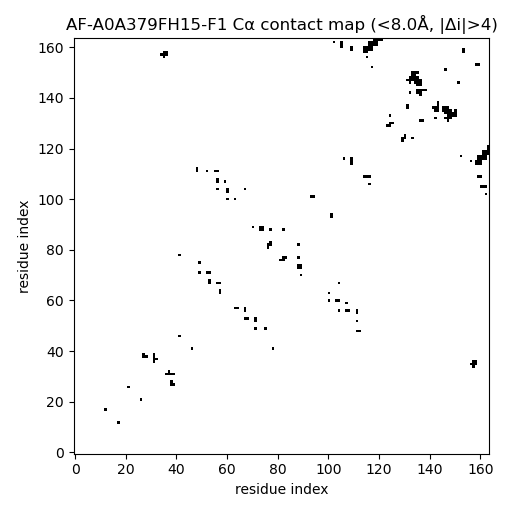 THR A 1 98 ? 17.785 0.340 -8.924 1.00 88.50 98 THR A O 1
ATOM 751 N N . GLY A 1 99 ? 16.150 -0.996 -8.181 1.00 86.56 99 GLY A N 1
ATOM 752 C CA . GLY A 1 99 ? 16.900 -1.482 -7.012 1.00 86.56 99 GLY A CA 1
ATOM 753 C C . GLY A 1 99 ? 16.962 -0.540 -5.801 1.00 86.56 99 GLY A C 1
ATOM 754 O O . GLY A 1 99 ? 17.466 -0.944 -4.764 1.00 86.56 99 GLY A O 1
ATOM 755 N N . VAL A 1 100 ? 16.392 0.670 -5.866 1.00 89.94 100 VAL A N 1
ATOM 756 C CA . VAL A 1 100 ? 16.421 1.650 -4.749 1.00 89.94 100 VAL A CA 1
ATOM 757 C C . VAL A 1 100 ? 15.355 1.431 -3.662 1.00 89.94 100 VAL A C 1
ATOM 759 O O . VAL A 1 100 ? 15.179 2.275 -2.789 1.00 89.94 100 VAL A O 1
ATOM 762 N N . GLY A 1 101 ? 14.599 0.330 -3.727 1.00 89.44 101 GLY A N 1
ATOM 763 C CA . GLY A 1 101 ? 13.615 -0.029 -2.697 1.00 89.44 101 GLY A CA 1
ATOM 764 C C . GLY A 1 101 ? 12.183 0.482 -2.905 1.00 89.44 101 GLY A C 1
ATOM 765 O O . GLY A 1 101 ? 11.371 0.331 -2.003 1.00 89.44 101 GLY A O 1
ATOM 766 N N . LYS A 1 102 ? 11.819 1.020 -4.081 1.00 91.56 102 LYS A N 1
ATOM 767 C CA . LYS A 1 102 ? 10.445 1.502 -4.367 1.00 91.56 102 LYS A CA 1
ATOM 768 C C . LYS A 1 102 ? 9.352 0.479 -4.030 1.00 91.56 102 LYS A C 1
ATOM 770 O O . LYS A 1 102 ? 8.425 0.780 -3.289 1.00 91.56 102 LYS A O 1
ATOM 775 N N . THR A 1 103 ? 9.488 -0.740 -4.551 1.00 90.75 103 THR A N 1
ATOM 776 C CA . THR A 1 103 ? 8.549 -1.840 -4.285 1.00 90.75 103 THR A CA 1
ATOM 777 C C . THR A 1 103 ? 8.617 -2.299 -2.830 1.00 90.75 103 THR A C 1
ATOM 779 O O . THR A 1 103 ? 7.594 -2.641 -2.240 1.00 90.75 103 THR A O 1
ATOM 782 N N . GLU A 1 104 ? 9.812 -2.276 -2.239 1.00 91.81 104 GLU A N 1
ATOM 783 C CA . GLU A 1 104 ? 10.038 -2.715 -0.863 1.00 91.81 104 GLU A CA 1
ATOM 784 C C . GLU A 1 104 ? 9.301 -1.818 0.135 1.00 91.81 104 GLU A C 1
ATOM 786 O O . GLU A 1 104 ? 8.636 -2.333 1.030 1.00 91.81 104 GLU A O 1
ATOM 791 N N . VAL A 1 105 ? 9.307 -0.493 -0.072 1.00 92.38 105 VAL A N 1
ATOM 792 C CA . VAL A 1 105 ? 8.525 0.455 0.743 1.00 92.38 105 VAL A CA 1
ATOM 793 C C . VAL A 1 105 ? 7.064 0.026 0.810 1.00 92.38 105 VAL A C 1
ATOM 795 O O . VAL A 1 105 ? 6.478 -0.019 1.890 1.00 92.38 105 VAL A O 1
ATOM 798 N N . THR A 1 106 ? 6.465 -0.337 -0.323 1.00 91.69 106 THR A N 1
ATOM 799 C CA . THR A 1 106 ? 5.051 -0.709 -0.360 1.00 91.69 106 THR A CA 1
ATOM 800 C C . THR A 1 106 ? 4.776 -2.079 0.262 1.00 91.69 106 THR A C 1
ATOM 802 O O . THR A 1 106 ? 3.765 -2.256 0.945 1.00 91.69 106 THR A O 1
ATOM 805 N N . VAL A 1 107 ? 5.684 -3.044 0.084 1.00 91.75 107 VAL A N 1
ATOM 806 C CA . VAL A 1 107 ? 5.604 -4.356 0.748 1.00 91.75 107 VAL A CA 1
ATOM 807 C C . VAL A 1 107 ? 5.666 -4.190 2.265 1.00 91.75 107 VAL A C 1
ATOM 809 O O . VAL A 1 107 ? 4.847 -4.769 2.984 1.00 91.75 107 VAL A O 1
ATOM 812 N N . GLN A 1 108 ? 6.604 -3.382 2.758 1.00 93.00 108 GLN A N 1
ATOM 813 C CA . GLN A 1 108 ? 6.764 -3.129 4.187 1.00 93.00 108 GLN A CA 1
ATOM 814 C C . GLN A 1 108 ? 5.605 -2.316 4.754 1.00 93.00 108 GLN A C 1
ATOM 816 O O . GLN A 1 108 ? 5.131 -2.613 5.848 1.00 93.00 108 GLN A O 1
ATOM 821 N N . LEU A 1 109 ? 5.059 -1.376 3.983 1.00 91.06 109 LEU A N 1
ATOM 822 C CA . LEU A 1 109 ? 3.858 -0.642 4.359 1.00 91.06 109 LEU A CA 1
ATOM 823 C C . LEU A 1 109 ? 2.651 -1.569 4.540 1.00 91.06 109 LEU A C 1
ATOM 825 O O . LEU A 1 109 ? 1.944 -1.477 5.545 1.00 91.06 109 LEU A O 1
ATOM 829 N N . ALA A 1 110 ? 2.428 -2.492 3.602 1.00 89.94 110 ALA A N 1
ATOM 830 C CA . ALA A 1 110 ? 1.333 -3.450 3.698 1.00 89.94 110 ALA A CA 1
ATOM 831 C C . ALA A 1 110 ? 1.470 -4.355 4.936 1.00 89.94 110 ALA A C 1
ATOM 833 O O . ALA A 1 110 ? 0.484 -4.598 5.633 1.00 89.94 110 ALA A O 1
ATOM 834 N N 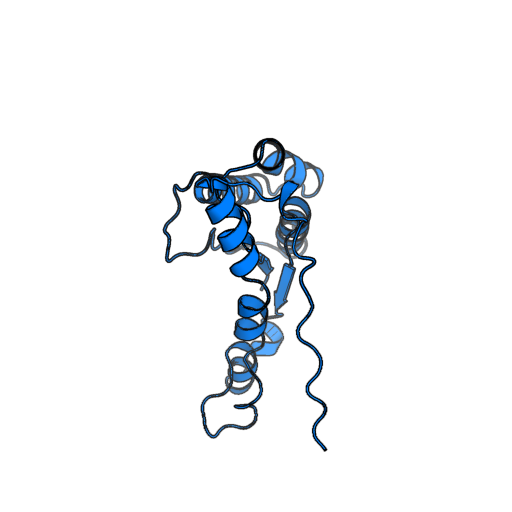. LYS A 1 111 ? 2.697 -4.799 5.248 1.00 88.69 111 LYS A N 1
ATOM 835 C CA . LYS A 1 111 ? 3.001 -5.580 6.458 1.00 88.69 111 LYS A CA 1
ATOM 836 C C . LYS A 1 111 ? 2.781 -4.771 7.735 1.00 88.69 111 LYS A C 1
ATOM 838 O O . LYS A 1 111 ? 2.110 -5.259 8.639 1.00 88.69 111 LYS A O 1
ATOM 843 N N . ALA A 1 112 ? 3.297 -3.543 7.796 1.00 87.94 112 ALA A N 1
ATOM 844 C CA . ALA A 1 112 ? 3.183 -2.674 8.965 1.00 87.94 112 ALA A CA 1
ATOM 845 C C . ALA A 1 112 ? 1.720 -2.355 9.297 1.00 87.94 112 ALA A C 1
ATOM 847 O O . ALA A 1 112 ? 1.335 -2.383 10.460 1.00 87.94 112 ALA A O 1
ATOM 848 N N . LEU A 1 113 ? 0.890 -2.131 8.274 1.00 84.94 113 LEU A N 1
ATOM 849 C CA . LEU A 1 113 ? -0.546 -1.887 8.430 1.00 84.94 113 LEU A CA 1
ATOM 850 C C . LEU A 1 113 ? -1.382 -3.171 8.571 1.00 84.94 113 LEU A C 1
ATOM 852 O O . LEU A 1 113 ? -2.592 -3.084 8.775 1.00 84.94 113 LEU A O 1
ATOM 856 N N . ASN A 1 114 ? -0.763 -4.350 8.446 1.00 85.69 114 ASN A N 1
ATOM 857 C CA . ASN A 1 114 ? -1.423 -5.657 8.411 1.00 85.69 114 ASN A CA 1
ATOM 858 C C . ASN A 1 114 ? -2.567 -5.737 7.374 1.00 85.69 114 ASN A C 1
ATOM 860 O O . ASN A 1 114 ? -3.662 -6.237 7.644 1.00 85.69 114 ASN A O 1
ATOM 864 N N . ILE A 1 115 ? -2.316 -5.218 6.170 1.00 84.75 115 ILE A N 1
ATOM 865 C CA . ILE A 1 115 ? -3.266 -5.198 5.049 1.00 84.75 115 ILE A CA 1
ATOM 866 C C . ILE A 1 115 ? -2.780 -6.080 3.903 1.00 84.75 115 ILE A C 1
ATOM 868 O O . ILE A 1 115 ? -1.600 -6.406 3.784 1.00 84.75 115 ILE A O 1
ATOM 872 N N . LYS A 1 116 ? -3.701 -6.485 3.022 1.00 84.12 116 LYS A N 1
ATOM 873 C CA . LYS A 1 116 ? -3.325 -7.291 1.858 1.00 84.12 116 LYS A CA 1
ATOM 874 C C . LYS A 1 116 ? -2.616 -6.408 0.828 1.00 84.12 116 LYS A C 1
ATOM 876 O O . LYS A 1 116 ? -3.161 -5.385 0.419 1.00 84.12 116 LYS A O 1
ATOM 881 N N . LEU A 1 117 ? -1.449 -6.855 0.374 1.00 87.38 117 LEU A N 1
ATOM 882 C CA . LEU A 1 117 ? -0.804 -6.333 -0.824 1.00 87.38 117 LEU A CA 1
ATOM 883 C C . LEU A 1 117 ? -1.415 -7.008 -2.058 1.00 87.38 117 LEU A C 1
ATOM 885 O O . LEU A 1 117 ? -1.414 -8.236 -2.170 1.00 87.38 117 LEU A O 1
ATOM 889 N N . LEU A 1 118 ? -1.957 -6.203 -2.962 1.00 88.81 118 LEU A N 1
ATOM 890 C CA . LEU A 1 118 ? -2.291 -6.585 -4.325 1.00 88.81 118 LEU A CA 1
ATOM 891 C C . LEU A 1 118 ? -1.146 -6.113 -5.220 1.00 88.81 118 LEU A C 1
ATOM 893 O O . LEU A 1 118 ? -0.652 -4.998 -5.076 1.00 88.81 118 LEU A O 1
ATOM 897 N N . ARG A 1 119 ? -0.686 -6.978 -6.115 1.00 88.06 119 ARG A N 1
ATOM 898 C CA . ARG A 1 119 ? 0.398 -6.659 -7.037 1.00 88.06 119 ARG A CA 1
ATOM 899 C C . ARG A 1 119 ? -0.073 -7.000 -8.435 1.00 88.06 119 ARG A C 1
ATOM 901 O O . ARG A 1 119 ? -0.552 -8.110 -8.654 1.00 88.06 119 ARG A O 1
ATOM 908 N N . PHE A 1 120 ? 0.070 -6.043 -9.336 1.00 87.00 120 PHE A N 1
ATOM 909 C CA . PHE A 1 120 ? -0.270 -6.196 -10.740 1.00 87.00 120 PHE A CA 1
ATOM 910 C C . PHE A 1 120 ? 0.949 -5.773 -11.547 1.00 87.00 120 PHE A C 1
ATOM 912 O O . PHE A 1 120 ? 1.403 -4.646 -11.396 1.00 87.00 120 PHE A O 1
ATOM 919 N N . ASP A 1 121 ? 1.493 -6.667 -12.367 1.00 87.75 121 ASP A N 1
ATOM 920 C CA . ASP A 1 121 ? 2.597 -6.319 -13.260 1.00 87.75 121 ASP A CA 1
ATOM 921 C C . ASP A 1 121 ? 2.035 -5.620 -14.497 1.00 87.75 121 ASP A C 1
ATOM 923 O O . ASP A 1 121 ? 1.408 -6.260 -15.337 1.00 87.75 121 ASP A O 1
ATOM 927 N N . MET A 1 122 ? 2.225 -4.303 -14.604 1.00 87.06 122 MET A N 1
ATOM 928 C CA . MET A 1 122 ? 1.695 -3.517 -15.727 1.00 87.06 122 MET A CA 1
ATOM 929 C C . MET A 1 122 ? 2.259 -3.939 -17.089 1.00 87.06 122 MET A C 1
ATOM 931 O O . MET A 1 122 ? 1.622 -3.678 -18.110 1.00 87.06 122 MET A O 1
ATOM 935 N N . SER A 1 123 ? 3.395 -4.640 -17.119 1.00 86.44 123 SER A N 1
ATOM 936 C CA . SER A 1 123 ? 3.974 -5.185 -18.352 1.00 86.44 123 SER A CA 1
ATOM 937 C C . SER A 1 123 ? 3.063 -6.242 -18.987 1.00 86.44 123 SER A C 1
ATOM 939 O O . SER A 1 123 ? 3.051 -6.390 -20.206 1.00 86.44 123 SER A O 1
ATOM 941 N N . GLU A 1 124 ? 2.244 -6.935 -18.189 1.00 82.19 124 GLU A N 1
ATOM 942 C CA . GLU A 1 124 ? 1.247 -7.898 -18.678 1.00 82.19 124 GLU A CA 1
ATOM 943 C C . GLU A 1 124 ? -0.001 -7.222 -19.275 1.00 82.19 124 GLU A C 1
ATOM 945 O O . GLU A 1 124 ? -0.806 -7.887 -19.928 1.00 82.19 124 GLU A O 1
ATOM 950 N N . TYR A 1 125 ? -0.171 -5.909 -19.065 1.00 85.75 125 TYR A N 1
ATOM 951 C CA . TYR A 1 125 ? -1.372 -5.151 -19.439 1.00 85.75 125 TYR A CA 1
ATOM 952 C C . TYR A 1 125 ? -1.136 -4.132 -20.567 1.00 85.75 125 TYR A C 1
ATOM 954 O O . TYR A 1 125 ? -1.915 -3.192 -20.732 1.00 85.75 125 TYR A O 1
ATOM 962 N N . MET A 1 126 ? -0.065 -4.294 -21.353 1.00 86.31 126 MET A N 1
ATOM 963 C CA . MET A 1 126 ? 0.280 -3.359 -22.436 1.00 86.31 126 MET A CA 1
ATOM 964 C C . MET A 1 126 ? -0.704 -3.399 -23.617 1.00 86.31 126 MET A C 1
ATOM 966 O O . MET A 1 126 ? -0.857 -2.411 -24.336 1.00 86.31 126 MET A O 1
ATOM 970 N N . GLU A 1 127 ? -1.387 -4.524 -23.835 1.00 83.69 127 GLU A N 1
ATOM 971 C CA . GLU A 1 127 ? -2.310 -4.694 -24.958 1.00 83.69 127 GLU A CA 1
ATOM 972 C C . GLU A 1 127 ? -3.751 -4.342 -24.576 1.00 83.69 127 GLU A C 1
ATOM 974 O O . GLU A 1 127 ? -4.242 -4.724 -23.512 1.00 83.69 127 GLU A O 1
ATOM 979 N N . ARG A 1 128 ? -4.505 -3.712 -25.487 1.00 78.62 128 ARG A N 1
ATOM 980 C CA . ARG A 1 128 ? -5.899 -3.294 -25.226 1.00 78.62 128 ARG A CA 1
ATOM 981 C C . ARG A 1 128 ? -6.798 -4.425 -24.713 1.00 78.62 128 ARG A C 1
ATOM 983 O O . ARG A 1 128 ? -7.645 -4.184 -23.860 1.00 78.62 128 ARG A O 1
ATOM 990 N N . HIS A 1 129 ? -6.603 -5.649 -25.198 1.00 78.19 129 HIS A N 1
ATOM 991 C CA . HIS A 1 129 ? -7.405 -6.809 -24.797 1.00 78.19 129 HIS A CA 1
ATOM 992 C C . HIS A 1 129 ? -7.054 -7.332 -23.394 1.00 78.19 129 HIS A C 1
ATOM 994 O O . HIS A 1 129 ? -7.905 -7.904 -22.714 1.00 78.19 129 HIS A O 1
ATOM 1000 N N . THR A 1 130 ? -5.822 -7.112 -22.931 1.00 80.44 130 THR A N 1
ATOM 1001 C CA . THR A 1 130 ? -5.375 -7.522 -21.589 1.00 80.44 130 THR A CA 1
ATOM 1002 C C . THR A 1 130 ? -5.926 -6.606 -20.494 1.00 80.44 130 THR A C 1
ATOM 1004 O O . THR A 1 130 ? -6.266 -7.084 -19.413 1.00 80.44 130 THR A O 1
ATOM 1007 N N . VAL A 1 131 ? -6.162 -5.323 -20.799 1.00 81.69 131 VAL A N 1
ATOM 1008 C CA . VAL A 1 131 ? -6.810 -4.358 -19.888 1.00 81.69 131 VAL A CA 1
ATOM 1009 C C . VAL A 1 131 ? -8.223 -4.804 -19.494 1.00 81.69 131 VAL A C 1
ATOM 1011 O O . VAL A 1 131 ? -8.627 -4.647 -18.340 1.00 81.69 131 VAL A O 1
ATOM 1014 N N . SER A 1 132 ? -8.960 -5.439 -20.412 1.00 81.56 132 SER A N 1
ATOM 1015 C CA . SER A 1 132 ? -10.286 -5.999 -20.122 1.00 81.56 132 SER A CA 1
ATOM 1016 C C . SER A 1 132 ? -10.246 -7.084 -19.042 1.00 81.56 132 SER A C 1
ATOM 1018 O O . SER A 1 132 ? -11.218 -7.236 -18.315 1.00 81.56 132 SER A O 1
ATOM 1020 N N . ARG A 1 133 ? -9.127 -7.799 -18.859 1.00 80.00 133 ARG A N 1
ATOM 1021 C CA . ARG A 1 133 ? -8.976 -8.761 -17.749 1.00 80.00 133 ARG A CA 1
ATOM 1022 C C . ARG A 1 133 ? -8.776 -8.067 -16.401 1.00 80.00 133 ARG A C 1
ATOM 1024 O O . ARG A 1 133 ? -9.189 -8.598 -15.374 1.00 80.00 133 ARG A O 1
ATOM 1031 N N . LEU A 1 134 ? -8.160 -6.882 -16.385 1.00 82.50 134 LEU A N 1
ATOM 1032 C CA . LEU A 1 134 ? -7.930 -6.116 -15.159 1.00 82.50 134 LEU A CA 1
ATOM 1033 C C . LEU A 1 134 ? -9.231 -5.500 -14.626 1.00 82.50 134 LEU A C 1
ATOM 1035 O O . LEU A 1 134 ? -9.511 -5.600 -13.433 1.00 82.50 134 LEU A O 1
ATOM 1039 N N . ILE A 1 135 ? -10.018 -4.880 -15.510 1.00 82.94 135 ILE A N 1
ATOM 1040 C CA . ILE A 1 135 ? -11.231 -4.122 -15.151 1.00 82.94 135 ILE A CA 1
ATOM 1041 C C . ILE A 1 135 ? -12.495 -4.995 -15.215 1.00 82.94 135 ILE A C 1
ATOM 1043 O O . ILE A 1 135 ? -13.420 -4.792 -14.434 1.00 82.94 135 ILE A O 1
ATOM 1047 N N . GLY A 1 136 ? -12.515 -5.989 -16.102 1.00 82.50 136 GLY A N 1
ATOM 1048 C CA . GLY A 1 136 ? -13.690 -6.787 -16.451 1.00 82.50 136 GLY A CA 1
ATOM 1049 C C . GLY A 1 136 ? -14.083 -6.553 -17.910 1.00 82.50 136 GLY A C 1
ATOM 1050 O O . GLY A 1 136 ? -14.022 -5.426 -18.413 1.00 82.50 136 GLY A O 1
ATOM 1051 N N . ALA A 1 137 ? -14.452 -7.625 -18.613 1.00 80.38 137 ALA A N 1
ATOM 1052 C CA . ALA A 1 137 ? -14.905 -7.520 -19.995 1.00 80.38 137 ALA A CA 1
ATOM 1053 C C . ALA A 1 137 ? -16.333 -6.937 -20.047 1.00 80.38 137 ALA A C 1
ATOM 1055 O O . ALA A 1 137 ? -17.136 -7.230 -19.162 1.00 80.38 137 ALA A O 1
ATOM 1056 N N . PRO A 1 138 ? -16.680 -6.118 -21.056 1.00 75.12 138 PRO A N 1
ATOM 1057 C CA . PRO A 1 138 ? -18.047 -5.635 -21.239 1.00 75.12 138 PRO A CA 1
ATOM 1058 C C . PRO A 1 138 ? -18.998 -6.753 -21.727 1.00 75.12 138 PRO A C 1
ATOM 1060 O O . PRO A 1 138 ? -18.529 -7.771 -22.249 1.00 75.12 138 PRO A O 1
ATOM 1063 N N . PRO A 1 139 ? -20.332 -6.582 -21.585 1.00 74.62 139 PRO A N 1
ATOM 1064 C CA . PRO A 1 139 ? -21.317 -7.557 -22.057 1.00 74.62 139 PRO A CA 1
ATOM 1065 C C . PRO A 1 139 ? -21.102 -7.910 -23.532 1.00 74.62 139 PRO A C 1
ATOM 1067 O O . PRO A 1 139 ? -20.969 -7.020 -24.369 1.00 74.62 139 PRO A O 1
ATOM 1070 N N . GLY A 1 140 ? -21.069 -9.207 -23.848 1.00 72.62 140 GLY A N 1
ATOM 1071 C CA . GLY A 1 140 ? -20.869 -9.702 -25.217 1.00 72.62 140 GLY A CA 1
ATOM 1072 C C . GLY A 1 140 ? -19.416 -10.004 -25.610 1.00 72.62 140 GLY A C 1
ATOM 1073 O O . GLY A 1 140 ? -19.185 -10.445 -26.732 1.00 72.62 140 GLY A O 1
ATOM 1074 N N . TYR A 1 141 ? -18.447 -9.831 -24.704 1.00 71.81 141 TYR A N 1
ATOM 1075 C CA . TYR A 1 141 ? -17.049 -10.228 -24.914 1.00 71.81 141 TYR A CA 1
ATOM 1076 C C . TYR A 1 141 ? -16.688 -11.490 -24.117 1.00 71.81 141 TYR A C 1
ATOM 1078 O O . TYR A 1 141 ? -17.239 -11.759 -23.048 1.00 71.81 141 TYR A O 1
ATOM 1086 N N . VAL A 1 142 ? -15.733 -12.275 -24.633 1.00 69.81 142 VAL A N 1
ATOM 1087 C CA . VAL A 1 142 ? -15.223 -13.474 -23.946 1.00 69.81 142 VAL A CA 1
ATOM 1088 C C . VAL A 1 142 ? -14.649 -13.072 -22.586 1.00 69.81 142 VAL A C 1
ATOM 1090 O O . VAL A 1 142 ? -13.738 -12.249 -22.514 1.00 69.81 142 VAL A O 1
ATOM 1093 N N . GLY A 1 143 ? -15.185 -13.659 -21.513 1.00 68.06 143 GLY A N 1
ATOM 1094 C CA . GLY A 1 143 ? -14.809 -13.329 -20.138 1.00 68.06 143 GLY A CA 1
ATOM 1095 C C . GLY A 1 143 ? -15.741 -12.344 -19.431 1.00 68.06 143 GLY A C 1
ATOM 1096 O O . GLY A 1 143 ? -15.415 -11.954 -18.324 1.00 68.06 143 GLY A O 1
ATOM 1097 N N . PHE A 1 144 ? -16.894 -11.970 -20.003 1.00 67.50 144 PHE A N 1
ATOM 1098 C CA . PHE A 1 144 ? -17.901 -11.137 -19.318 1.00 67.50 144 PHE A CA 1
ATOM 1099 C C . PHE A 1 144 ? -18.365 -11.723 -17.970 1.00 67.50 144 PHE A C 1
ATOM 1101 O O . PHE A 1 144 ? -18.496 -10.995 -16.991 1.00 67.50 144 PHE A O 1
ATOM 1108 N N . ASP A 1 145 ? -18.542 -13.047 -17.895 1.00 68.75 145 ASP A N 1
ATOM 1109 C CA . ASP A 1 145 ? -18.918 -13.734 -16.649 1.00 68.75 145 ASP A CA 1
ATOM 1110 C C . ASP A 1 145 ? -17.744 -13.871 -15.656 1.00 68.75 145 ASP A C 1
ATOM 1112 O O . ASP A 1 145 ? -17.935 -14.277 -14.507 1.00 68.75 145 ASP A O 1
ATOM 1116 N N . GLN A 1 146 ? -16.516 -13.546 -16.082 1.00 69.94 146 GLN A N 1
ATOM 1117 C CA . GLN A 1 146 ? -15.340 -13.457 -15.219 1.00 69.94 146 GLN A CA 1
ATOM 1118 C C . GLN A 1 146 ? -15.134 -11.983 -14.841 1.00 69.94 146 GLN A C 1
ATOM 1120 O O . GLN A 1 146 ? -14.751 -11.160 -15.668 1.00 69.94 146 GLN A O 1
ATOM 1125 N N . GLY A 1 147 ? -15.402 -11.638 -13.579 1.00 75.31 147 GLY A N 1
ATOM 1126 C CA . GLY A 1 147 ? -15.145 -10.292 -13.061 1.00 75.31 147 GLY A CA 1
ATOM 1127 C C . GLY A 1 147 ? -13.693 -9.844 -13.278 1.00 75.31 147 GLY A C 1
ATOM 1128 O O . GLY A 1 147 ? -12.785 -10.660 -13.455 1.00 75.31 147 GLY A O 1
ATOM 1129 N N . GLY A 1 148 ? -13.456 -8.531 -13.273 1.00 84.81 148 GLY A N 1
ATOM 1130 C CA . GLY A 1 148 ? -12.112 -7.978 -13.423 1.00 84.81 148 GLY A CA 1
ATOM 1131 C C . GLY A 1 148 ? -11.195 -8.353 -12.262 1.00 84.81 148 GLY A C 1
ATOM 1132 O O . GLY A 1 148 ? -11.609 -8.353 -11.102 1.00 84.81 148 GLY A O 1
ATOM 1133 N N . LEU A 1 149 ? -9.921 -8.629 -12.548 1.00 84.31 149 LEU A N 1
ATOM 1134 C CA . LEU A 1 149 ? -8.935 -8.987 -11.522 1.00 84.31 149 LEU A CA 1
ATOM 1135 C C . LEU A 1 149 ? -8.805 -7.909 -10.436 1.00 84.31 149 LEU A C 1
ATOM 1137 O O . LEU A 1 149 ? -8.723 -8.237 -9.250 1.00 84.31 149 LEU A O 1
ATOM 1141 N N . LEU A 1 150 ? -8.812 -6.629 -10.821 1.00 85.25 150 LEU A N 1
ATOM 1142 C CA . LEU A 1 150 ? -8.757 -5.511 -9.883 1.00 85.25 150 LEU A CA 1
ATOM 1143 C C . LEU A 1 150 ? -10.092 -5.336 -9.160 1.00 85.25 150 LEU A C 1
ATOM 1145 O O . LEU A 1 150 ? -10.115 -5.280 -7.931 1.00 85.25 150 LEU A O 1
ATOM 1149 N N . THR A 1 151 ? -11.202 -5.282 -9.901 1.00 85.62 151 THR A N 1
ATOM 1150 C CA . THR A 1 151 ? -12.535 -5.051 -9.326 1.00 85.62 151 THR A CA 1
ATOM 1151 C C . THR A 1 151 ? -12.892 -6.129 -8.309 1.00 85.62 151 THR A C 1
ATOM 1153 O O . THR A 1 151 ? -13.276 -5.814 -7.183 1.00 85.62 151 THR A O 1
ATOM 1156 N N . ASP A 1 152 ? -12.657 -7.399 -8.634 1.00 85.62 152 ASP A N 1
ATOM 1157 C CA . ASP A 1 152 ? -12.936 -8.519 -7.738 1.00 85.62 152 ASP A CA 1
ATOM 1158 C C . ASP A 1 152 ? -12.031 -8.511 -6.508 1.00 85.62 152 ASP A C 1
ATOM 1160 O O . ASP A 1 152 ? -12.473 -8.838 -5.400 1.00 85.62 152 ASP A O 1
ATOM 1164 N N . ALA A 1 153 ? -10.751 -8.169 -6.680 1.00 83.12 153 ALA A N 1
ATOM 1165 C CA . ALA A 1 153 ? -9.805 -8.115 -5.575 1.00 83.12 153 ALA A CA 1
ATOM 1166 C C . ALA A 1 153 ? -10.177 -7.016 -4.570 1.00 83.12 153 ALA A C 1
ATOM 1168 O O . ALA A 1 153 ? -10.162 -7.273 -3.361 1.00 83.12 153 ALA A O 1
ATOM 1169 N N . VAL A 1 154 ? -10.573 -5.841 -5.068 1.00 83.19 154 VAL A N 1
ATOM 1170 C CA . VAL A 1 154 ? -11.000 -4.698 -4.251 1.00 83.19 154 VAL A CA 1
ATOM 1171 C C . VAL A 1 154 ? -12.340 -4.971 -3.567 1.00 83.19 154 VAL A C 1
ATOM 1173 O O . VAL A 1 154 ? -12.459 -4.756 -2.362 1.00 83.19 154 VAL A O 1
ATOM 1176 N N . ILE A 1 155 ? -13.326 -5.540 -4.271 1.00 81.31 155 ILE A N 1
ATOM 1177 C CA . ILE A 1 155 ? -14.625 -5.909 -3.677 1.00 81.31 155 ILE A CA 1
ATOM 1178 C C . ILE A 1 155 ? -14.443 -6.951 -2.563 1.00 81.31 155 ILE A C 1
ATOM 1180 O O . ILE A 1 155 ? -15.067 -6.865 -1.503 1.00 81.31 155 ILE A O 1
ATOM 1184 N N . LYS A 1 156 ? -13.559 -7.941 -2.755 1.00 78.06 156 LYS A N 1
ATOM 1185 C CA . LYS A 1 156 ? -13.276 -8.957 -1.726 1.00 78.06 156 LYS A CA 1
ATOM 1186 C C . LYS A 1 156 ? -12.599 -8.354 -0.491 1.00 78.06 156 LYS A C 1
ATOM 1188 O O . LYS A 1 156 ? -12.854 -8.837 0.621 1.00 78.06 156 LYS A O 1
ATOM 1193 N N . LYS A 1 157 ? -11.721 -7.362 -0.665 1.00 72.31 157 LYS A N 1
ATOM 1194 C CA . LYS A 1 157 ? -10.979 -6.699 0.417 1.00 72.31 157 LYS A CA 1
ATOM 1195 C C . LYS A 1 157 ? -10.819 -5.195 0.134 1.00 72.31 157 LYS A C 1
ATOM 1197 O O . LYS A 1 157 ? -9.844 -4.816 -0.510 1.00 72.31 157 LYS A O 1
ATOM 1202 N N . PRO A 1 158 ? -11.710 -4.347 0.676 1.00 62.31 158 PRO A N 1
ATOM 1203 C CA . PRO A 1 158 ? -11.694 -2.912 0.393 1.00 62.31 158 PRO A CA 1
ATOM 1204 C C . PRO A 1 158 ? -10.489 -2.180 1.001 1.00 62.31 158 PRO A C 1
ATOM 1206 O O . PRO A 1 158 ? -10.090 -1.142 0.487 1.00 62.31 158 PRO A O 1
ATOM 1209 N N . LEU A 1 159 ? -9.864 -2.727 2.054 1.00 61.75 159 LEU A N 1
ATOM 1210 C CA . LEU A 1 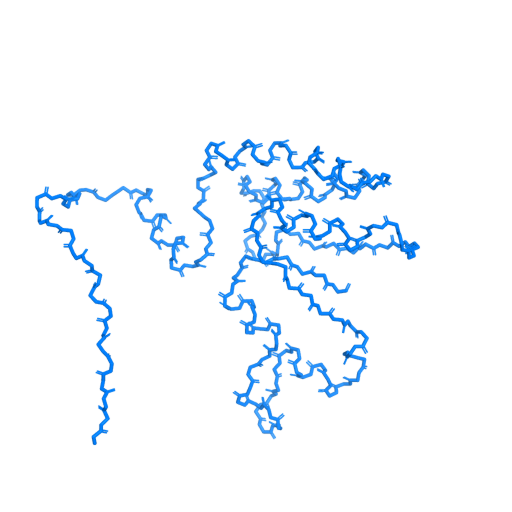159 ? -8.592 -2.225 2.578 1.00 61.75 159 LEU A CA 1
ATOM 1211 C C . LEU A 1 159 ? -7.419 -3.018 1.983 1.00 61.75 159 LEU A C 1
ATOM 1213 O O . LEU A 1 159 ? -7.140 -4.152 2.391 1.00 61.75 159 LEU A O 1
ATOM 1217 N N . PHE A 1 160 ? -6.734 -2.409 1.021 1.00 66.31 160 PHE A N 1
ATOM 1218 C CA . PHE A 1 160 ? -5.617 -3.009 0.304 1.00 66.31 160 PHE A CA 1
ATOM 1219 C C . PHE A 1 160 ? -4.530 -1.975 0.018 1.00 66.31 160 PHE A C 1
ATOM 1221 O O . PHE A 1 160 ? -4.773 -0.770 -0.011 1.00 66.31 160 PHE A O 1
ATOM 1228 N N . CYS A 1 161 ? -3.322 -2.472 -0.206 1.00 62.03 161 CYS A N 1
ATOM 1229 C CA . CYS A 1 161 ? -2.245 -1.711 -0.814 1.00 62.03 161 CYS A CA 1
ATOM 1230 C C . CYS A 1 161 ? -2.018 -2.267 -2.217 1.00 62.03 161 CYS A C 1
ATOM 1232 O O . CYS A 1 161 ? -2.056 -3.486 -2.380 1.00 62.03 161 CYS A O 1
ATOM 1234 N N . SER A 1 162 ? -1.806 -1.411 -3.214 1.00 58.81 162 SER A N 1
ATOM 1235 C CA . SER A 1 162 ? -1.504 -1.849 -4.577 1.00 58.81 162 SER A CA 1
ATOM 1236 C C . SER A 1 162 ? -0.141 -1.333 -5.005 1.00 58.81 162 SER A C 1
ATOM 1238 O O . SER A 1 162 ? 0.153 -0.157 -4.803 1.00 58.81 162 SER A O 1
ATOM 1240 N N . VAL A 1 163 ? 0.661 -2.206 -5.613 1.00 70.81 163 VAL A N 1
ATOM 1241 C CA . VAL A 1 163 ? 1.851 -1.822 -6.385 1.00 70.81 163 VAL A CA 1
ATOM 1242 C C . VAL A 1 163 ? 1.629 -2.221 -7.829 1.00 70.81 163 VAL A C 1
ATOM 1244 O O . VAL A 1 163 ? 1.208 -3.352 -8.099 1.00 70.81 163 VAL A O 1
ATOM 1247 N N . THR A 1 164 ? 1.931 -1.276 -8.708 1.00 64.00 164 THR A N 1
ATOM 1248 C CA . THR A 1 164 ? 2.075 -1.442 -10.153 1.00 64.00 164 THR A CA 1
ATOM 1249 C C . THR A 1 164 ? 3.544 -1.506 -10.525 1.00 64.00 164 THR A C 1
ATOM 1251 O O . THR A 1 164 ? 4.296 -0.675 -9.960 1.00 64.00 164 THR A O 1
#

Sequence (164 aa):
MLLMKPVRKTRLIAPSKRKKTINVSDIESVVAKIARIPEKTVSSSDKSMLKNLDNQLKMLVFGQDQAIHALAESIKMSRAGLGQENKPVGSFLFAGPTGVGKTEVTVQLAKALNIKLLRFDMSEYMERHTVSRLIGAPPGYVGFDQGGLLTDAVIKKPLFCSVT

Mean predicted aligned error: 11.58 Å

Nearest PDB structures (foldseek):
  7uiw-assembly1_B  TM=9.191E-01  e=2.179E-15  Escherichia coli
  7uiw-assembly1_A  TM=9.088E-01  e=3.924E-15  Escherichia coli
  6w21-assembly1_E  TM=8.981E-01  e=3.289E-15  Escherichia coli K-12
  7uix-assembly1_B  TM=8.912E-01  e=6.663E-15  Escherichia coli
  7uix-assembly1_F  TM=7.926E-01  e=2.599E-15  Escherichia coli